Protein AF-A0AAU2EKL7-F1 (afdb_monomer_lite)

pLDDT: mean 85.46, std 13.14, range [48.5, 97.25]

Sequence (102 aa):
MLRSGDLIGVEQELWGLLALCQDLRTVMVEAAESQPGIGPDRCGFTIALHTARDLVVQAAGITSSDTTGVIGRRVLAGLLPPRRPRISTRKVKSPISRCNDG

Foldseek 3Di:
DQPDPDPVSSVVVVVVVVVVQVVLLVLLCQLQVVDPPRDSVQQDSVLLVVQVVVCVVVVHQPDDPDSSGPSSVSRVVRTHDDDDDPDDPPPPPDDDDDDDDD

Secondary structure (DSSP, 8-state):
--S-SSHHHHHHHHHHHHHHHHHHHHHHHHHHHTSTT--GGGS-HHHHHHHHHHHHHHT--TT---TTHHHHHHHHTTPPPPPPP-----------------

Structure (mmCIF, N/CA/C/O backbone):
data_AF-A0AAU2EKL7-F1
#
_entry.id   AF-A0AAU2EKL7-F1
#
loop_
_atom_site.group_PDB
_atom_site.id
_atom_site.type_symbol
_atom_site.label_atom_id
_atom_site.label_alt_id
_atom_site.label_comp_id
_atom_site.label_asym_id
_atom_site.label_entity_id
_atom_site.label_seq_id
_atom_site.pdbx_PDB_ins_code
_atom_site.Cartn_x
_atom_site.Cartn_y
_atom_site.Cartn_z
_atom_site.occupancy
_atom_site.B_iso_or_equiv
_atom_site.auth_seq_id
_atom_site.auth_comp_id
_atom_site.auth_asym_id
_atom_site.auth_atom_id
_atom_site.pdbx_PDB_model_num
ATOM 1 N N . MET A 1 1 ? 15.984 -9.897 -7.062 1.00 65.06 1 MET A N 1
ATOM 2 C CA . MET A 1 1 ? 17.140 -9.483 -7.881 1.00 65.06 1 MET A CA 1
ATOM 3 C C . MET A 1 1 ? 16.705 -8.321 -8.746 1.00 65.06 1 MET A C 1
ATOM 5 O O . MET A 1 1 ? 15.587 -8.374 -9.249 1.00 65.06 1 MET A O 1
ATOM 9 N N . LEU A 1 2 ? 17.548 -7.295 -8.848 1.00 78.69 2 LEU A N 1
ATOM 10 C CA . LEU A 1 2 ? 17.367 -6.191 -9.790 1.00 78.69 2 LEU A CA 1
ATOM 11 C C . LEU A 1 2 ? 17.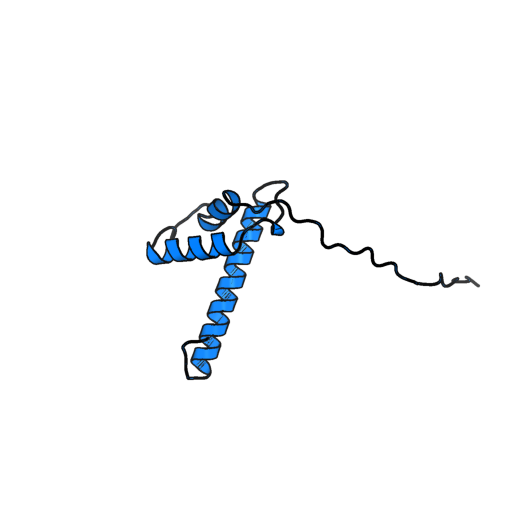665 -6.706 -11.208 1.00 78.69 2 LEU A C 1
ATOM 13 O O . LEU A 1 2 ? 18.447 -7.646 -11.362 1.00 78.69 2 LEU A O 1
ATOM 17 N N . ARG A 1 3 ? 16.961 -6.183 -12.209 1.00 80.69 3 ARG A N 1
ATOM 18 C CA . ARG A 1 3 ? 17.000 -6.632 -13.606 1.00 80.69 3 ARG A CA 1
ATOM 19 C C . ARG A 1 3 ? 18.120 -5.962 -14.392 1.00 80.69 3 ARG A C 1
ATOM 21 O O . ARG A 1 3 ? 18.636 -6.573 -15.323 1.00 80.69 3 ARG A O 1
ATOM 28 N N . SER A 1 4 ? 18.494 -4.742 -14.025 1.00 84.50 4 SER A N 1
ATOM 29 C CA . SER A 1 4 ? 19.590 -4.018 -14.651 1.00 84.50 4 SER A CA 1
ATOM 30 C C . SER A 1 4 ? 20.938 -4.682 -14.371 1.00 84.50 4 SER A C 1
ATOM 32 O O . SER A 1 4 ? 21.231 -5.080 -13.243 1.00 84.50 4 SER A O 1
ATOM 34 N N . GLY A 1 5 ? 21.765 -4.766 -15.415 1.00 84.25 5 GLY A N 1
ATOM 35 C CA . GLY A 1 5 ? 23.159 -5.211 -15.336 1.00 84.25 5 GLY A CA 1
ATOM 36 C C . GLY A 1 5 ? 24.173 -4.072 -15.177 1.00 84.25 5 GLY A C 1
ATOM 37 O O . GLY A 1 5 ? 25.341 -4.351 -14.930 1.00 84.25 5 GLY A O 1
ATOM 38 N N . ASP A 1 6 ? 23.739 -2.814 -15.312 1.00 91.44 6 ASP A N 1
ATOM 39 C CA . ASP A 1 6 ? 24.577 -1.625 -15.116 1.00 91.44 6 ASP A CA 1
ATOM 40 C C . ASP A 1 6 ? 24.210 -0.872 -13.827 1.00 91.44 6 ASP A C 1
ATOM 42 O O . ASP A 1 6 ? 23.050 -0.891 -13.395 1.00 91.44 6 ASP A O 1
ATOM 46 N N . LEU A 1 7 ? 25.203 -0.195 -13.239 1.00 87.69 7 LEU A N 1
ATOM 47 C CA . LEU A 1 7 ? 25.123 0.484 -11.946 1.00 87.69 7 LEU A CA 1
ATOM 48 C C . LEU A 1 7 ? 24.005 1.530 -11.901 1.00 87.69 7 LEU A C 1
ATOM 50 O O . LEU A 1 7 ? 23.269 1.577 -10.918 1.00 87.69 7 LEU A O 1
ATOM 54 N N . ILE A 1 8 ? 23.833 2.315 -12.970 1.00 92.12 8 ILE A N 1
ATOM 55 C CA . ILE A 1 8 ? 22.810 3.368 -13.021 1.00 92.12 8 ILE A CA 1
ATOM 56 C C . ILE A 1 8 ? 21.412 2.749 -12.995 1.00 92.12 8 ILE A C 1
ATOM 58 O O . ILE A 1 8 ? 20.545 3.176 -12.233 1.00 92.12 8 ILE A O 1
ATOM 62 N N . GLY A 1 9 ? 21.184 1.704 -13.792 1.00 90.12 9 GLY A N 1
ATOM 63 C CA . GLY A 1 9 ? 19.884 1.036 -13.807 1.00 90.12 9 GLY A CA 1
ATOM 64 C C . GLY A 1 9 ? 19.604 0.269 -12.510 1.00 90.12 9 GLY A C 1
ATOM 65 O O . GLY A 1 9 ? 18.461 0.214 -12.067 1.00 90.12 9 GLY A O 1
ATOM 66 N N . VAL A 1 10 ? 20.632 -0.273 -11.849 1.00 92.56 10 VAL A N 1
ATOM 67 C CA . VAL A 1 10 ? 20.496 -0.895 -10.519 1.00 92.56 10 VAL A CA 1
ATOM 68 C C . VAL A 1 10 ? 20.079 0.151 -9.486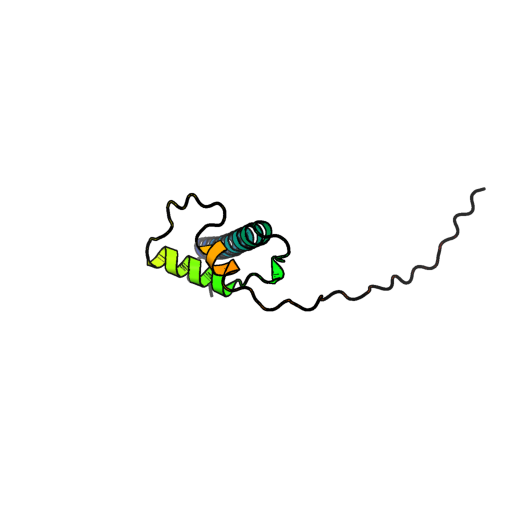 1.00 92.56 10 VAL A C 1
ATOM 70 O O . VAL A 1 10 ? 19.149 -0.091 -8.716 1.00 92.56 10 VAL A O 1
ATOM 73 N N . GLU A 1 11 ? 20.717 1.319 -9.484 1.00 93.62 11 GLU A N 1
ATOM 74 C CA . GLU A 1 11 ? 20.343 2.425 -8.606 1.00 93.62 11 GLU A CA 1
ATOM 75 C C . GLU A 1 11 ? 18.897 2.874 -8.858 1.00 93.62 11 GLU A C 1
ATOM 77 O O . GLU A 1 11 ? 18.113 2.986 -7.913 1.00 93.62 11 GLU A O 1
ATOM 82 N N . GLN A 1 12 ? 18.507 3.045 -10.122 1.00 94.12 12 GLN A N 1
ATOM 83 C CA . GLN A 1 12 ? 17.140 3.415 -10.482 1.00 94.12 12 GLN A CA 1
ATOM 84 C C . GLN A 1 12 ? 16.116 2.385 -9.991 1.00 94.12 12 GLN A C 1
ATOM 86 O O . GLN A 1 12 ? 15.087 2.758 -9.425 1.00 94.12 12 GLN A O 1
ATOM 91 N N . GLU A 1 13 ? 16.366 1.090 -10.190 1.00 94.56 13 GLU A N 1
ATOM 92 C CA . GLU A 1 13 ? 15.443 0.050 -9.738 1.00 94.56 13 GLU A CA 1
ATOM 93 C C . GLU A 1 13 ? 15.359 -0.029 -8.211 1.00 94.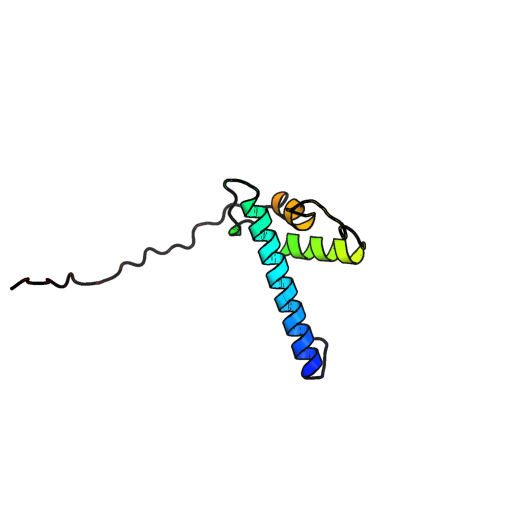56 13 GLU A C 1
ATOM 95 O O . GLU A 1 13 ? 14.270 -0.222 -7.665 1.00 94.56 13 GLU A O 1
ATOM 100 N N . LEU A 1 14 ? 16.481 0.155 -7.509 1.00 95.62 14 LEU A N 1
ATOM 101 C CA . LEU A 1 14 ? 16.500 0.217 -6.051 1.00 95.62 14 LEU A CA 1
ATOM 102 C C . LEU A 1 14 ? 15.650 1.386 -5.548 1.00 95.62 14 LEU A C 1
ATOM 104 O O . LEU A 1 14 ? 14.779 1.188 -4.699 1.00 95.62 14 LEU A O 1
ATOM 108 N N . TRP A 1 15 ? 15.867 2.584 -6.091 1.00 96.25 15 TRP A N 1
ATOM 109 C CA . TRP A 1 15 ? 15.082 3.762 -5.734 1.00 96.25 15 TRP A CA 1
ATOM 110 C C . TRP A 1 15 ? 13.610 3.598 -6.090 1.00 96.25 15 TRP A C 1
ATOM 112 O O . TRP A 1 15 ? 12.761 3.966 -5.285 1.00 96.25 15 TRP A O 1
ATOM 122 N N . GLY A 1 16 ? 13.288 2.985 -7.230 1.00 94.12 16 GLY A N 1
ATOM 123 C CA . GLY A 1 16 ? 11.909 2.694 -7.619 1.00 94.12 16 GLY A CA 1
ATOM 124 C C . GLY A 1 16 ? 11.205 1.758 -6.633 1.00 94.12 16 GLY A C 1
ATOM 125 O O . GLY A 1 16 ? 10.085 2.033 -6.205 1.00 94.12 16 GLY A O 1
ATOM 126 N N . LEU A 1 17 ? 11.872 0.680 -6.210 1.00 94.38 17 LEU A N 1
ATOM 127 C CA . LEU A 1 17 ? 11.328 -0.245 -5.210 1.00 94.38 17 LEU A CA 1
ATOM 128 C C . LEU A 1 17 ? 11.181 0.411 -3.835 1.00 94.38 17 LEU A C 1
ATOM 130 O O . LEU A 1 17 ? 10.186 0.176 -3.147 1.00 94.38 17 LEU A O 1
ATOM 134 N N . LEU A 1 18 ? 12.153 1.231 -3.431 1.00 96.88 18 LEU A N 1
ATOM 135 C CA . LEU A 1 18 ? 12.086 1.984 -2.181 1.00 96.88 18 LEU A CA 1
ATOM 136 C C . LEU A 1 18 ? 10.940 2.994 -2.209 1.00 96.88 18 LEU A C 1
ATOM 138 O O . LEU A 1 18 ? 10.143 3.006 -1.276 1.00 96.88 18 LEU A O 1
ATOM 142 N N . ALA A 1 19 ? 10.821 3.783 -3.275 1.00 96.31 19 ALA A N 1
ATOM 143 C CA . ALA A 1 19 ? 9.753 4.758 -3.446 1.00 96.31 19 ALA A CA 1
ATOM 144 C C . ALA A 1 19 ? 8.377 4.086 -3.388 1.00 96.31 19 ALA A C 1
ATOM 146 O O . ALA A 1 19 ? 7.545 4.498 -2.588 1.00 96.31 19 ALA A O 1
ATOM 147 N N . LEU A 1 20 ? 8.172 2.989 -4.130 1.00 94.94 20 LEU A N 1
ATOM 148 C CA . LEU A 1 20 ? 6.925 2.220 -4.078 1.00 94.94 20 LEU A CA 1
ATOM 149 C C . LEU A 1 20 ? 6.634 1.688 -2.666 1.00 94.94 20 LEU A C 1
ATOM 151 O O . LEU A 1 20 ? 5.504 1.754 -2.193 1.00 94.94 20 LEU A O 1
ATOM 155 N N . CYS A 1 21 ? 7.644 1.155 -1.976 1.00 95.75 21 CYS A N 1
ATOM 156 C CA . CYS A 1 21 ? 7.476 0.649 -0.615 1.00 95.75 21 CYS A CA 1
ATOM 157 C C . CYS A 1 21 ? 7.071 1.759 0.365 1.00 95.75 21 CYS A C 1
ATOM 159 O O . CYS A 1 21 ? 6.194 1.540 1.201 1.00 95.75 21 CYS A O 1
ATOM 161 N N . GLN A 1 22 ? 7.689 2.938 0.258 1.00 96.69 22 GLN A N 1
ATOM 162 C CA . GLN A 1 22 ? 7.368 4.081 1.112 1.00 96.69 22 GLN A CA 1
ATOM 163 C C . GLN A 1 22 ? 5.983 4.645 0.799 1.00 96.69 22 GLN A C 1
ATOM 165 O O . GLN A 1 22 ? 5.211 4.855 1.727 1.00 96.69 22 GLN A O 1
ATOM 170 N N . ASP A 1 23 ? 5.634 4.799 -0.476 1.00 95.12 23 ASP A N 1
ATOM 171 C CA . ASP A 1 23 ? 4.331 5.309 -0.909 1.00 95.12 23 ASP A CA 1
ATOM 172 C C . ASP A 1 23 ? 3.181 4.425 -0.406 1.00 95.12 23 ASP A C 1
ATOM 174 O O . ASP A 1 23 ? 2.260 4.890 0.265 1.00 95.12 23 ASP A O 1
ATOM 178 N N . LEU A 1 24 ? 3.300 3.103 -0.581 1.00 95.31 24 LEU A N 1
ATOM 179 C CA . LEU A 1 24 ? 2.327 2.155 -0.035 1.00 95.31 24 LEU A CA 1
ATOM 180 C C . LEU A 1 24 ? 2.217 2.251 1.490 1.00 95.31 24 LEU A C 1
ATOM 182 O O . LEU A 1 24 ? 1.127 2.099 2.042 1.00 95.31 24 LEU A O 1
ATOM 186 N N . ARG A 1 25 ? 3.330 2.496 2.187 1.00 95.44 25 ARG A N 1
ATOM 187 C CA . ARG A 1 25 ? 3.338 2.634 3.646 1.00 95.44 25 ARG A CA 1
ATOM 188 C C . ARG A 1 25 ? 2.657 3.923 4.095 1.00 95.44 25 ARG A C 1
ATOM 190 O O . ARG A 1 25 ? 1.930 3.878 5.084 1.00 95.44 25 ARG A O 1
ATOM 197 N N . THR A 1 26 ? 2.847 5.015 3.363 1.00 94.69 26 THR A N 1
ATOM 198 C CA . THR A 1 26 ? 2.149 6.287 3.572 1.00 94.69 26 THR A CA 1
ATOM 199 C C . THR A 1 26 ? 0.646 6.102 3.407 1.00 94.69 26 THR A C 1
ATOM 201 O O . THR A 1 26 ? -0.089 6.338 4.360 1.00 94.69 26 THR A O 1
ATOM 204 N N . VAL A 1 27 ? 0.195 5.530 2.285 1.00 94.50 27 VAL A N 1
ATOM 205 C CA . VAL A 1 27 ? -1.233 5.259 2.036 1.00 94.50 27 VAL A CA 1
ATOM 206 C C . VAL A 1 27 ? -1.845 4.374 3.127 1.00 94.50 27 VAL A C 1
ATOM 208 O O . VAL A 1 27 ? -2.985 4.574 3.540 1.00 94.50 27 VAL A O 1
ATOM 211 N N . MET A 1 28 ? -1.105 3.380 3.627 1.00 95.25 28 MET A N 1
ATOM 212 C CA . MET A 1 28 ? -1.567 2.534 4.733 1.00 95.25 28 MET A CA 1
ATOM 213 C C . MET A 1 28 ? -1.740 3.314 6.045 1.00 95.25 28 MET A C 1
ATOM 215 O O . MET A 1 28 ? -2.683 3.031 6.783 1.00 95.25 28 MET A O 1
ATOM 219 N N . VAL A 1 29 ? -0.843 4.258 6.346 1.00 95.25 29 VAL A N 1
ATOM 220 C CA . VAL A 1 29 ? -0.940 5.123 7.533 1.00 95.25 29 VAL A CA 1
ATOM 221 C C . VAL A 1 29 ? -2.108 6.090 7.387 1.00 95.25 29 VAL A C 1
ATOM 223 O O . VAL A 1 29 ? -2.957 6.119 8.269 1.00 95.25 29 VAL A O 1
ATOM 226 N N . GLU A 1 30 ? -2.218 6.780 6.254 1.00 93.56 30 GLU A N 1
ATOM 227 C CA . GLU A 1 30 ? -3.327 7.697 5.962 1.00 93.56 30 GLU A CA 1
ATOM 228 C C . GLU A 1 30 ? -4.684 6.985 6.053 1.00 93.56 30 GLU A C 1
ATOM 230 O O . GLU A 1 30 ? -5.624 7.473 6.681 1.00 93.56 30 GLU A O 1
ATOM 235 N N . ALA A 1 31 ? -4.779 5.770 5.503 1.00 94.12 31 ALA A N 1
ATOM 236 C CA . ALA A 1 31 ? -5.981 4.956 5.609 1.00 94.12 31 ALA A CA 1
ATOM 237 C C . ALA A 1 31 ? -6.306 4.591 7.066 1.00 94.12 31 ALA A C 1
ATOM 239 O O . ALA A 1 31 ? -7.465 4.685 7.468 1.00 94.12 31 ALA A O 1
ATOM 240 N N . ALA A 1 32 ? -5.318 4.186 7.867 1.00 94.12 32 ALA A N 1
ATOM 241 C CA . ALA A 1 32 ? -5.531 3.881 9.281 1.00 94.12 32 ALA A CA 1
ATOM 242 C C . ALA A 1 32 ? -5.979 5.120 10.071 1.00 94.12 32 ALA A C 1
ATOM 244 O O . ALA A 1 32 ? -6.938 5.039 10.833 1.00 94.12 32 ALA A O 1
ATOM 245 N N . GLU A 1 33 ? -5.341 6.268 9.841 1.00 92.62 33 GLU A N 1
ATOM 246 C CA . GLU A 1 33 ? -5.664 7.539 10.496 1.00 92.62 33 GLU A CA 1
ATOM 247 C C . GLU A 1 33 ? -7.049 8.073 10.104 1.00 92.62 33 GLU A C 1
ATOM 249 O O . GLU A 1 33 ? -7.685 8.765 10.898 1.00 92.62 33 GLU A O 1
ATOM 254 N N . SER A 1 34 ? -7.573 7.681 8.937 1.00 92.06 34 SER A N 1
ATOM 255 C CA . SER A 1 34 ? -8.946 8.005 8.530 1.00 92.06 34 SER A CA 1
ATOM 256 C C . SER A 1 34 ? -10.033 7.342 9.394 1.00 92.06 34 SER A C 1
ATOM 258 O O . SER A 1 34 ? -11.193 7.753 9.328 1.00 92.06 34 SER A O 1
ATOM 260 N N . GLN A 1 35 ? -9.698 6.329 10.210 1.00 89.38 35 GLN A N 1
ATOM 261 C CA . GLN A 1 35 ? -10.651 5.612 11.063 1.00 89.38 35 GLN A CA 1
ATOM 262 C C . GLN A 1 35 ? -10.194 5.528 12.531 1.00 89.38 35 GLN A C 1
ATOM 264 O O . GLN A 1 35 ? -9.129 4.984 12.835 1.00 89.38 35 GLN A O 1
ATOM 269 N N . PRO A 1 36 ? -11.024 5.971 13.492 1.00 87.75 36 PRO A N 1
ATOM 270 C CA . PRO A 1 36 ? -10.659 5.936 14.901 1.00 87.75 36 PRO A CA 1
ATOM 271 C C . PRO A 1 36 ? -10.473 4.496 15.406 1.00 87.75 36 PRO A C 1
ATOM 273 O O . PRO A 1 36 ? -11.296 3.615 15.164 1.00 87.75 36 PRO A O 1
ATOM 276 N N . GLY A 1 37 ? -9.390 4.264 16.152 1.00 86.50 37 GLY A N 1
ATOM 277 C CA . GLY A 1 37 ? -9.097 2.969 16.778 1.00 86.50 37 GLY A CA 1
ATOM 278 C C . GLY A 1 37 ? -8.409 1.942 15.870 1.00 86.50 37 GLY A C 1
ATOM 279 O O . GLY A 1 37 ? -8.194 0.804 16.297 1.00 86.50 37 GLY A O 1
ATOM 280 N N . ILE A 1 38 ? -8.033 2.316 14.643 1.00 89.88 38 ILE A N 1
ATOM 281 C CA . ILE A 1 38 ? -7.275 1.452 13.732 1.00 89.88 38 ILE A CA 1
ATOM 282 C C . ILE A 1 38 ? -5.789 1.797 13.806 1.00 89.88 38 ILE A C 1
ATOM 284 O O . ILE A 1 38 ? -5.362 2.888 13.455 1.00 89.88 38 ILE A O 1
ATOM 288 N N . GLY A 1 39 ? -4.9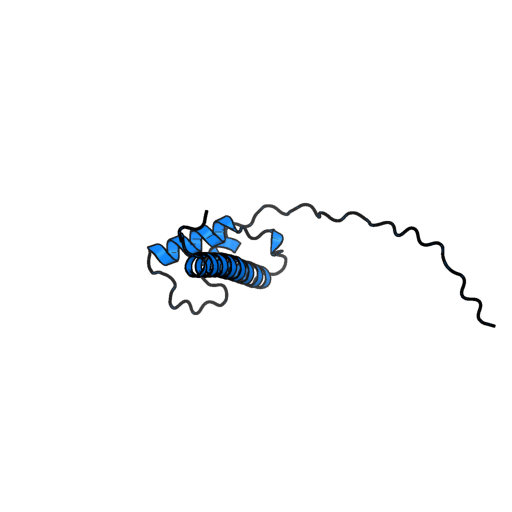87 0.835 14.265 1.00 86.94 39 GLY A N 1
ATOM 289 C CA . GLY A 1 39 ? -3.533 0.948 14.231 1.00 86.94 39 GLY A CA 1
ATOM 290 C C . GLY A 1 39 ? -2.977 0.647 12.831 1.00 86.94 39 GLY A C 1
ATOM 291 O O . GLY A 1 39 ? -3.406 -0.336 12.213 1.00 86.94 39 GLY A O 1
ATOM 292 N N . PRO A 1 40 ? -1.985 1.414 12.336 1.00 88.50 40 PRO A N 1
ATOM 293 C CA . PRO A 1 40 ? -1.356 1.165 11.035 1.00 88.50 40 PRO A CA 1
ATOM 294 C C . PRO A 1 40 ? -0.611 -0.180 10.981 1.00 88.50 40 PRO A C 1
ATOM 296 O O . PRO A 1 40 ? -0.332 -0.710 9.909 1.00 88.50 40 PRO A O 1
ATOM 299 N N . ASP A 1 41 ? -0.318 -0.791 12.131 1.00 89.00 41 ASP A N 1
ATOM 300 C CA . ASP A 1 41 ? 0.286 -2.120 12.236 1.00 89.00 41 ASP A CA 1
ATOM 301 C C . ASP A 1 41 ? -0.646 -3.253 11.766 1.00 89.00 41 ASP A C 1
ATOM 303 O O . ASP A 1 41 ? -0.168 -4.346 11.436 1.00 89.00 41 ASP A O 1
ATOM 307 N N . ARG A 1 42 ? -1.960 -2.997 11.708 1.00 92.31 42 ARG A N 1
ATOM 308 C CA . ARG A 1 42 ? -2.975 -3.929 11.199 1.00 92.31 42 ARG A CA 1
ATOM 309 C C . ARG A 1 42 ? -3.148 -3.853 9.685 1.00 92.31 42 ARG A C 1
ATOM 311 O O . ARG A 1 42 ? -3.703 -4.780 9.094 1.00 92.31 42 ARG A O 1
ATOM 318 N N . CYS A 1 43 ? -2.671 -2.789 9.048 1.00 94.44 43 CYS A N 1
ATOM 319 C CA . CYS A 1 43 ? -2.733 -2.636 7.603 1.00 94.44 43 CYS A CA 1
ATOM 320 C C . CYS A 1 43 ? -1.789 -3.646 6.928 1.00 94.44 43 CYS A C 1
ATOM 322 O O . CYS A 1 43 ? -0.604 -3.752 7.256 1.00 94.44 43 CYS A O 1
ATOM 324 N N . GLY A 1 44 ? -2.317 -4.431 5.987 1.00 94.06 44 GLY A N 1
ATOM 325 C CA . GLY A 1 44 ? -1.555 -5.466 5.289 1.00 94.06 44 GLY A CA 1
ATOM 326 C C . GLY A 1 44 ? -0.829 -4.930 4.055 1.00 94.06 44 GLY A C 1
ATOM 327 O O . GLY A 1 44 ? -1.474 -4.598 3.065 1.00 94.06 44 GLY A O 1
ATOM 328 N N . PHE A 1 45 ? 0.509 -4.942 4.066 1.00 95.25 45 PHE A N 1
ATOM 329 C CA . PHE A 1 45 ? 1.323 -4.505 2.919 1.00 95.25 45 PHE A CA 1
ATOM 330 C C . PHE A 1 45 ? 1.034 -5.306 1.639 1.00 95.25 45 PHE A C 1
ATOM 332 O O . PHE A 1 45 ? 0.965 -4.741 0.554 1.00 95.25 45 PHE A O 1
ATOM 339 N N . THR A 1 46 ? 0.796 -6.617 1.752 1.00 96.62 46 THR A N 1
ATOM 340 C CA . THR A 1 46 ? 0.459 -7.468 0.597 1.00 96.62 46 THR A CA 1
ATOM 341 C C . THR A 1 46 ? -0.844 -7.044 -0.077 1.00 96.62 46 THR A C 1
ATOM 343 O O . THR A 1 46 ? -0.927 -7.061 -1.301 1.00 96.62 46 THR A O 1
ATOM 346 N N . ILE A 1 47 ? -1.847 -6.628 0.704 1.00 96.88 47 ILE A N 1
ATOM 347 C CA . ILE A 1 47 ? -3.117 -6.131 0.159 1.00 96.88 47 ILE A CA 1
ATOM 348 C C . ILE A 1 47 ? -2.870 -4.824 -0.589 1.00 96.88 47 ILE A C 1
ATOM 350 O O . ILE A 1 47 ? -3.339 -4.682 -1.716 1.00 96.88 47 ILE A O 1
ATOM 354 N N . ALA A 1 48 ? -2.096 -3.907 -0.001 1.00 96.44 48 ALA A N 1
ATOM 355 C CA . ALA A 1 48 ? -1.747 -2.640 -0.635 1.00 96.44 48 ALA A CA 1
ATOM 356 C C . ALA A 1 48 ? -0.998 -2.860 -1.963 1.00 96.44 48 ALA A C 1
ATOM 358 O O . ALA A 1 48 ? -1.416 -2.343 -2.996 1.00 96.44 48 ALA A O 1
ATOM 359 N N . LEU A 1 49 ? 0.039 -3.706 -1.960 1.00 96.88 49 LEU A N 1
ATOM 360 C CA . LEU A 1 49 ? 0.851 -4.012 -3.139 1.00 96.88 49 LEU A CA 1
ATOM 361 C C . LEU A 1 49 ? 0.044 -4.682 -4.258 1.00 96.88 49 LEU A C 1
ATOM 363 O O . LEU A 1 49 ? 0.175 -4.296 -5.418 1.00 96.88 49 LEU A O 1
ATOM 367 N N . HIS A 1 50 ? -0.784 -5.680 -3.936 1.00 97.25 50 HIS A N 1
ATOM 368 C CA . HIS A 1 50 ? -1.619 -6.341 -4.944 1.00 97.25 50 HIS A CA 1
ATOM 369 C C . HIS A 1 50 ? -2.672 -5.391 -5.507 1.00 97.25 50 HIS A C 1
ATOM 371 O O . HIS A 1 50 ? -2.846 -5.340 -6.718 1.00 97.25 50 HIS A O 1
ATOM 377 N N . THR A 1 51 ? -3.295 -4.573 -4.657 1.00 96.06 51 THR A N 1
ATOM 378 C CA . THR A 1 51 ? -4.267 -3.574 -5.119 1.00 96.06 51 THR A CA 1
ATOM 379 C C . THR A 1 51 ? -3.603 -2.553 -6.043 1.00 96.06 51 THR A C 1
ATOM 381 O O . THR A 1 51 ? -4.128 -2.275 -7.114 1.00 96.06 51 THR A O 1
ATOM 384 N N . ALA A 1 52 ? -2.426 -2.032 -5.681 1.00 94.50 52 ALA A N 1
ATOM 385 C CA . ALA A 1 52 ? -1.676 -1.105 -6.527 1.00 94.50 52 ALA A CA 1
ATOM 386 C C . ALA A 1 52 ? -1.299 -1.736 -7.875 1.00 94.50 52 ALA A C 1
ATOM 388 O O . ALA A 1 52 ? -1.482 -1.120 -8.923 1.00 94.50 52 ALA A O 1
ATOM 389 N N . ARG A 1 53 ? -0.834 -2.992 -7.864 1.00 94.88 53 ARG A N 1
ATOM 390 C CA . ARG A 1 53 ? -0.546 -3.747 -9.087 1.00 94.88 53 ARG A CA 1
ATOM 391 C C . ARG A 1 53 ? -1.785 -3.878 -9.970 1.00 94.88 53 ARG A C 1
ATOM 393 O O . ARG A 1 53 ? -1.685 -3.626 -11.167 1.00 94.88 53 ARG A O 1
ATOM 400 N N . ASP A 1 54 ? -2.922 -4.262 -9.399 1.00 94.81 54 ASP A N 1
ATOM 401 C CA . ASP A 1 54 ? -4.167 -4.445 -10.146 1.00 94.81 54 ASP A CA 1
ATOM 402 C C . ASP A 1 54 ? -4.640 -3.125 -10.763 1.00 94.81 54 ASP A C 1
ATOM 404 O O . ASP A 1 54 ? -5.012 -3.102 -11.934 1.00 94.81 54 ASP A O 1
ATOM 408 N N . LEU A 1 55 ? -4.542 -2.013 -10.026 1.00 92.81 55 LEU A N 1
ATOM 409 C CA . LEU A 1 55 ? -4.865 -0.678 -10.536 1.00 92.81 55 LEU A CA 1
ATOM 410 C C . LEU A 1 55 ? -3.966 -0.269 -11.708 1.00 92.81 55 LEU A C 1
ATOM 412 O O . LEU A 1 55 ? -4.473 0.245 -12.702 1.00 92.81 55 LEU A O 1
ATOM 416 N N . VAL A 1 56 ? -2.658 -0.541 -11.633 1.00 92.06 56 VAL A N 1
ATOM 417 C CA . VAL A 1 56 ? -1.718 -0.273 -12.735 1.00 92.06 56 VAL A CA 1
ATOM 418 C C . VAL A 1 56 ? -2.040 -1.137 -13.955 1.00 92.06 56 VAL A C 1
ATOM 420 O O . VAL A 1 56 ? -2.098 -0.622 -15.068 1.00 92.06 56 VAL A O 1
ATOM 423 N N . VAL A 1 57 ? -2.282 -2.437 -13.761 1.00 94.50 57 VAL A N 1
ATOM 424 C CA . VAL A 1 57 ? -2.601 -3.373 -14.854 1.00 94.50 57 VAL A CA 1
ATOM 425 C C . VAL A 1 57 ? -3.921 -3.012 -15.535 1.00 94.50 57 VAL A C 1
ATOM 427 O O . VAL A 1 57 ? -4.031 -3.117 -16.753 1.00 94.50 57 VAL A O 1
ATOM 430 N N . GLN A 1 58 ? -4.915 -2.581 -14.762 1.00 93.06 58 GLN A N 1
ATOM 431 C CA . GLN A 1 58 ? -6.234 -2.201 -15.268 1.00 93.06 58 GLN A CA 1
ATOM 432 C C . GLN A 1 58 ? -6.303 -0.741 -15.736 1.00 93.06 58 GLN A C 1
ATOM 434 O O . GLN A 1 58 ? -7.343 -0.329 -16.243 1.00 93.06 58 GLN A O 1
ATOM 439 N N . ALA A 1 59 ? -5.231 0.040 -15.554 1.00 89.38 59 ALA A N 1
ATOM 440 C CA . ALA A 1 59 ? -5.216 1.488 -15.760 1.00 89.38 59 ALA A CA 1
ATOM 441 C C . ALA A 1 59 ? -6.394 2.201 -15.055 1.00 89.38 59 ALA A C 1
ATOM 443 O O . ALA A 1 59 ? -7.064 3.063 -15.624 1.00 89.38 59 ALA A O 1
ATOM 444 N N . ALA A 1 60 ? -6.666 1.820 -13.804 1.00 85.69 60 ALA A N 1
ATOM 445 C CA . ALA A 1 60 ? -7.801 2.292 -13.015 1.00 85.69 60 ALA A CA 1
ATOM 446 C C . ALA A 1 60 ? -7.361 3.188 -11.842 1.00 85.69 60 ALA A C 1
ATOM 448 O O . ALA A 1 60 ? -6.238 3.098 -11.355 1.00 85.69 60 ALA A O 1
ATOM 449 N N . GLY A 1 61 ? -8.267 4.042 -11.349 1.00 75.31 61 GLY A N 1
ATOM 450 C CA . GLY A 1 61 ? -8.033 4.845 -10.136 1.00 75.31 61 GLY A CA 1
ATOM 451 C C . GLY A 1 61 ? -7.134 6.076 -10.312 1.00 75.31 61 GLY A C 1
ATOM 452 O O . GLY A 1 61 ? -6.730 6.666 -9.316 1.00 75.31 61 GLY A O 1
ATOM 453 N N . ILE A 1 62 ? -6.862 6.488 -11.555 1.00 73.75 62 ILE A N 1
ATOM 454 C CA . ILE A 1 62 ? -5.931 7.578 -11.908 1.00 73.75 62 ILE A CA 1
ATOM 455 C C . ILE A 1 62 ? -6.422 8.956 -11.416 1.00 73.75 62 ILE A C 1
ATOM 457 O O . ILE A 1 62 ? -5.623 9.836 -11.120 1.00 73.75 62 ILE A O 1
ATOM 461 N N . THR A 1 63 ? -7.741 9.148 -11.301 1.00 69.81 63 THR A N 1
ATOM 462 C CA . THR A 1 63 ? -8.371 10.440 -10.963 1.00 69.81 63 THR A CA 1
ATOM 463 C C . THR A 1 63 ? -9.157 10.400 -9.648 1.00 69.81 63 THR A C 1
ATOM 465 O O . THR A 1 63 ? -10.153 11.108 -9.502 1.00 69.81 63 THR A O 1
ATOM 468 N N . SER A 1 64 ? -8.790 9.527 -8.706 1.00 64.88 64 SER A N 1
ATOM 469 C CA . SER A 1 64 ? -9.540 9.393 -7.450 1.00 64.88 64 SER A CA 1
ATOM 470 C C . SER A 1 64 ? -9.484 10.686 -6.627 1.00 64.88 64 SER A C 1
ATOM 472 O O . SER A 1 64 ? -8.411 11.101 -6.207 1.00 64.88 64 SER A O 1
ATOM 474 N N . SER A 1 65 ? -10.646 11.291 -6.355 1.00 66.44 65 SER A N 1
ATOM 475 C CA . SER A 1 65 ? -10.795 12.458 -5.469 1.00 66.44 65 SER A CA 1
ATOM 476 C C . SER A 1 65 ? -10.944 12.088 -3.988 1.00 66.44 65 SER A C 1
ATOM 478 O O . SER A 1 65 ? -11.073 12.968 -3.143 1.00 66.44 65 SER A O 1
ATOM 480 N N . ASP A 1 66 ? -11.012 10.791 -3.679 1.00 71.56 66 ASP A N 1
ATOM 481 C CA . ASP A 1 66 ? -11.084 10.286 -2.308 1.00 71.56 66 ASP A CA 1
ATOM 482 C C . ASP A 1 66 ? -9.704 10.355 -1.648 1.00 71.56 66 ASP A C 1
ATOM 484 O O . ASP A 1 66 ? -8.748 9.792 -2.183 1.00 71.56 66 ASP A O 1
ATOM 488 N N . THR A 1 67 ? -9.630 10.991 -0.476 1.00 66.31 67 THR A N 1
ATOM 489 C CA . THR A 1 67 ? -8.415 11.127 0.339 1.00 66.31 67 THR A CA 1
ATOM 490 C C . THR A 1 67 ? -7.809 9.772 0.695 1.00 66.31 67 THR A C 1
ATOM 492 O O . THR A 1 67 ? -6.594 9.639 0.725 1.00 66.31 67 THR A O 1
ATOM 495 N N . THR A 1 68 ? -8.633 8.742 0.904 1.00 81.50 68 THR A N 1
ATOM 496 C CA . THR A 1 68 ? -8.150 7.395 1.254 1.00 81.50 68 THR A CA 1
ATOM 497 C C . THR A 1 68 ? -7.770 6.566 0.018 1.00 81.50 68 THR A C 1
ATOM 499 O O . THR A 1 68 ? -7.004 5.601 0.106 1.00 81.50 68 THR A O 1
ATOM 502 N N . GLY A 1 69 ? -8.314 6.916 -1.151 1.00 88.56 69 GLY A N 1
ATOM 503 C CA . GLY A 1 69 ? -8.111 6.196 -2.405 1.00 88.56 69 GLY A CA 1
ATOM 504 C C . GLY A 1 69 ? -8.568 4.726 -2.391 1.00 88.56 69 GLY A C 1
ATOM 505 O O . GLY A 1 69 ? -9.016 4.156 -1.390 1.00 88.56 69 GLY A O 1
ATOM 506 N N . VAL A 1 70 ? -8.453 4.061 -3.546 1.00 93.44 70 VAL A N 1
ATOM 507 C CA . VAL A 1 70 ? -8.867 2.650 -3.698 1.00 93.44 70 VAL A CA 1
ATOM 508 C C . VAL A 1 70 ? -7.972 1.704 -2.888 1.00 93.44 70 VAL A C 1
ATOM 510 O O . VAL A 1 70 ? -8.470 0.755 -2.277 1.00 93.44 70 VAL A O 1
ATOM 513 N N . ILE A 1 71 ? -6.665 1.978 -2.843 1.00 94.00 71 ILE A N 1
ATOM 514 C CA . ILE A 1 71 ? -5.687 1.171 -2.100 1.00 94.00 71 ILE A CA 1
ATOM 515 C C . ILE A 1 71 ? -6.005 1.206 -0.601 1.00 94.00 71 ILE A C 1
ATOM 517 O O . ILE A 1 71 ? -6.182 0.145 0.004 1.00 94.00 71 ILE A O 1
ATOM 521 N N . GLY A 1 72 ? -6.155 2.398 -0.013 1.00 93.81 72 GLY A N 1
ATOM 522 C CA . GLY A 1 72 ? -6.474 2.552 1.406 1.00 93.81 72 GLY A CA 1
ATOM 523 C C . GLY A 1 72 ? -7.797 1.883 1.775 1.00 93.81 72 GLY A C 1
ATOM 524 O O . GLY A 1 72 ? -7.874 1.141 2.756 1.00 93.81 72 GLY A O 1
ATOM 525 N N . ARG A 1 73 ? -8.826 2.019 0.930 1.00 93.88 73 ARG A N 1
ATOM 526 C CA . ARG A 1 73 ? -10.121 1.357 1.142 1.00 93.88 73 ARG A CA 1
ATOM 527 C C . ARG A 1 73 ? -10.004 -0.164 1.146 1.00 93.88 73 ARG A C 1
ATOM 529 O O . ARG A 1 73 ? -10.613 -0.831 1.984 1.00 93.88 73 ARG A O 1
ATOM 536 N N . ARG A 1 74 ? -9.209 -0.733 0.236 1.00 96.12 74 ARG A N 1
ATOM 537 C CA . ARG A 1 74 ? -9.011 -2.185 0.176 1.00 96.12 74 ARG A CA 1
ATOM 538 C C . ARG A 1 74 ? -8.217 -2.703 1.371 1.00 96.12 74 ARG A C 1
ATOM 540 O O . ARG A 1 74 ? -8.543 -3.777 1.876 1.00 96.12 74 ARG A O 1
ATOM 547 N N . VAL A 1 75 ? -7.240 -1.930 1.845 1.00 96.50 75 VAL A N 1
ATOM 548 C CA . VAL A 1 75 ? -6.491 -2.202 3.079 1.00 96.50 75 VAL A CA 1
ATOM 549 C C . VAL A 1 75 ? -7.422 -2.212 4.293 1.00 96.50 75 VAL A C 1
ATOM 551 O O . VAL A 1 75 ? -7.386 -3.163 5.072 1.00 96.50 75 VAL A O 1
ATOM 554 N N . LEU A 1 76 ? -8.295 -1.212 4.429 1.00 95.44 76 LEU A N 1
ATOM 555 C CA . LEU A 1 76 ? -9.263 -1.118 5.529 1.00 95.44 76 LEU A CA 1
ATOM 556 C C . LEU A 1 76 ? -10.292 -2.255 5.509 1.00 95.44 76 LEU A C 1
ATOM 558 O O . LEU A 1 76 ? -10.682 -2.759 6.558 1.00 95.44 76 LEU A O 1
ATOM 562 N N . ALA A 1 77 ? -10.682 -2.723 4.323 1.00 95.75 77 ALA A N 1
ATOM 563 C CA . ALA A 1 77 ? -11.554 -3.887 4.175 1.00 95.75 77 ALA A CA 1
ATOM 564 C C . ALA A 1 77 ? -10.867 -5.228 4.515 1.00 95.75 77 ALA A C 1
ATOM 566 O O . ALA A 1 77 ? -11.544 -6.246 4.638 1.00 95.75 77 ALA A O 1
ATOM 567 N N . GLY A 1 78 ? -9.535 -5.258 4.626 1.00 95.19 78 GLY A N 1
ATOM 568 C CA . GLY A 1 78 ? -8.737 -6.473 4.809 1.00 95.19 78 GLY A CA 1
ATOM 569 C C . GLY A 1 78 ? -7.747 -6.387 5.969 1.00 95.19 78 GLY A C 1
ATOM 570 O O . GLY A 1 78 ? -6.629 -6.889 5.864 1.00 95.19 78 GLY A O 1
ATOM 571 N N . LEU A 1 79 ? -8.126 -5.726 7.064 1.00 95.50 79 LEU A N 1
ATOM 572 C CA . LEU A 1 79 ? -7.249 -5.549 8.221 1.00 95.50 79 LEU A CA 1
ATOM 573 C C . LEU A 1 79 ? -6.828 -6.885 8.828 1.00 95.50 79 LEU A C 1
ATOM 575 O O . LEU A 1 79 ? -7.638 -7.788 9.044 1.00 95.50 79 LEU A O 1
ATOM 579 N N . LEU A 1 80 ? -5.553 -6.968 9.192 1.00 93.50 80 LEU A N 1
ATOM 580 C CA . LEU A 1 80 ? -5.024 -8.100 9.931 1.00 93.50 80 LEU A CA 1
ATOM 581 C C . LEU A 1 80 ? -5.634 -8.157 11.347 1.00 93.50 80 LEU A C 1
ATOM 583 O O . LEU A 1 80 ? -6.056 -7.124 11.903 1.00 93.50 80 LEU A O 1
ATOM 587 N N . PRO A 1 81 ? -5.649 -9.352 11.968 1.00 91.31 81 PRO A N 1
ATOM 588 C CA . PRO A 1 81 ? -5.991 -9.489 13.375 1.00 91.31 81 PRO A CA 1
ATOM 589 C C . PRO A 1 81 ? -5.133 -8.558 14.248 1.00 91.31 81 PRO A C 1
ATOM 591 O O . PRO A 1 81 ? -3.977 -8.292 13.897 1.00 91.31 81 PRO A O 1
ATOM 594 N N . PRO A 1 82 ? -5.663 -8.068 15.383 1.00 88.19 82 PRO A N 1
ATOM 595 C CA . PRO A 1 82 ? -4.899 -7.247 16.318 1.00 88.19 82 PRO A CA 1
ATOM 596 C C . PRO A 1 82 ? -3.564 -7.906 16.680 1.00 88.19 82 PRO A C 1
ATOM 598 O O . PRO A 1 82 ? -3.520 -9.073 17.080 1.00 88.19 82 PRO A O 1
ATOM 601 N N . ARG A 1 83 ? -2.456 -7.175 16.527 1.00 82.50 83 ARG A N 1
ATOM 602 C CA . ARG A 1 83 ? -1.129 -7.698 16.855 1.00 82.50 83 ARG A CA 1
ATOM 603 C C . ARG A 1 83 ? -0.876 -7.588 18.352 1.00 82.50 83 ARG A C 1
ATOM 605 O O . ARG A 1 83 ? -1.207 -6.594 18.991 1.00 82.50 83 ARG A O 1
ATOM 612 N N . ARG A 1 84 ? -0.225 -8.607 18.916 1.00 82.31 84 ARG A N 1
ATOM 613 C CA . ARG A 1 84 ? 0.246 -8.560 20.304 1.00 82.31 84 ARG A CA 1
ATOM 614 C C . ARG A 1 84 ? 1.311 -7.458 20.447 1.00 82.31 84 ARG A C 1
ATOM 616 O O . ARG A 1 84 ? 2.261 -7.465 19.657 1.00 82.31 84 ARG A O 1
ATOM 623 N N . PRO A 1 85 ? 1.227 -6.576 21.461 1.00 79.12 85 PRO A N 1
ATOM 624 C CA . PRO A 1 85 ? 2.267 -5.587 21.719 1.00 79.12 85 PRO A CA 1
ATOM 625 C C . PRO A 1 85 ? 3.625 -6.271 21.918 1.00 79.12 85 PRO A C 1
ATOM 627 O O . PRO A 1 85 ? 3.779 -7.119 22.798 1.00 79.12 85 PRO A O 1
ATOM 630 N N . ARG A 1 86 ? 4.627 -5.908 21.109 1.00 76.75 86 ARG A N 1
ATOM 631 C CA . ARG A 1 86 ? 6.023 -6.361 21.273 1.00 76.75 86 ARG A CA 1
ATOM 632 C C . ARG A 1 86 ? 6.795 -5.421 22.200 1.00 76.75 86 ARG A C 1
ATOM 634 O O . ARG A 1 86 ? 7.898 -4.989 21.883 1.00 76.75 86 ARG A O 1
ATOM 641 N N . ILE A 1 87 ? 6.186 -5.066 23.326 1.00 77.25 87 ILE A N 1
ATOM 642 C CA . ILE A 1 87 ? 6.794 -4.180 24.316 1.00 77.25 87 ILE A CA 1
ATOM 643 C C . ILE A 1 87 ? 7.411 -5.064 25.397 1.00 77.25 87 ILE A C 1
ATOM 645 O O . ILE A 1 87 ? 6.710 -5.831 2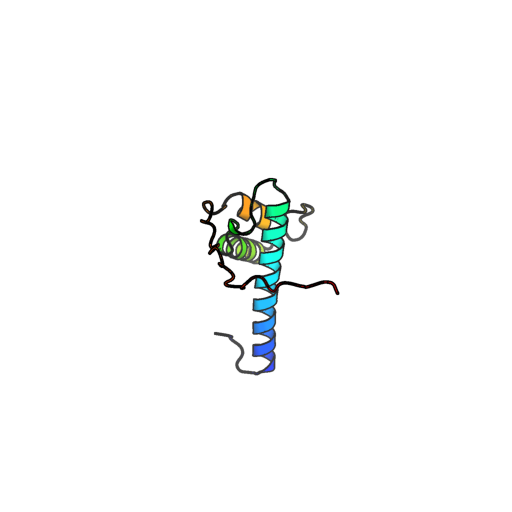6.053 1.00 77.25 87 ILE A O 1
ATOM 649 N N . SER A 1 88 ? 8.728 -4.971 25.566 1.00 73.12 88 SER A N 1
ATOM 650 C CA . SER A 1 88 ? 9.421 -5.511 26.735 1.00 73.12 88 SER A CA 1
ATOM 651 C C . SER A 1 88 ? 9.623 -4.376 27.730 1.00 73.12 88 SER A C 1
ATOM 653 O O . SER A 1 88 ? 10.112 -3.307 27.359 1.00 73.12 88 SER A O 1
ATOM 655 N N . THR A 1 89 ? 9.243 -4.577 28.992 1.00 71.06 89 THR A N 1
ATOM 656 C CA . THR A 1 89 ? 9.502 -3.600 30.052 1.00 71.06 89 THR A CA 1
ATOM 657 C C . THR A 1 89 ? 11.007 -3.527 30.289 1.00 71.06 89 THR A C 1
ATOM 659 O O . THR A 1 89 ? 11.591 -4.391 30.946 1.00 71.06 89 THR A O 1
ATOM 662 N N . ARG A 1 90 ? 11.663 -2.499 29.745 1.00 68.44 90 ARG A N 1
ATOM 663 C CA . ARG A 1 90 ? 13.076 -2.241 30.022 1.00 68.44 90 ARG A CA 1
ATOM 664 C C . ARG A 1 90 ? 13.187 -1.765 31.471 1.00 68.44 90 ARG A C 1
ATOM 666 O O . ARG A 1 90 ? 12.906 -0.609 31.769 1.00 68.44 90 ARG A O 1
ATOM 673 N N . LYS A 1 91 ? 13.575 -2.650 32.392 1.00 67.25 91 LYS A N 1
ATOM 674 C CA . LYS A 1 91 ? 13.922 -2.238 33.756 1.00 67.25 91 LYS A CA 1
ATOM 675 C C . LYS A 1 91 ? 15.275 -1.536 33.693 1.00 67.25 91 LYS A C 1
ATOM 677 O O . LYS A 1 91 ? 16.308 -2.188 33.558 1.00 67.25 91 LYS A O 1
ATOM 682 N N . VAL A 1 92 ? 15.273 -0.207 33.745 1.00 67.69 92 VAL A N 1
ATOM 683 C CA . VAL A 1 92 ? 16.510 0.562 33.899 1.00 67.69 92 VAL A CA 1
ATOM 684 C C . VAL A 1 92 ? 17.058 0.265 35.293 1.00 67.69 92 VAL A C 1
ATOM 686 O O . VAL A 1 92 ? 16.401 0.531 36.298 1.00 67.69 92 VAL A O 1
ATOM 689 N N . LYS A 1 93 ? 18.248 -0.333 35.369 1.00 62.72 93 LYS A N 1
ATOM 690 C CA . LYS A 1 93 ? 18.963 -0.539 36.631 1.00 62.72 93 LYS A CA 1
ATOM 691 C C . LYS A 1 93 ? 19.829 0.691 36.900 1.00 62.72 93 LYS A C 1
ATOM 693 O O . LYS A 1 93 ? 21.042 0.627 36.761 1.00 62.72 93 LYS A O 1
ATOM 698 N N . SER A 1 94 ? 19.193 1.809 37.241 1.00 59.44 94 SER A N 1
ATOM 699 C CA . SER A 1 94 ? 19.904 2.993 37.735 1.00 59.44 94 SER A CA 1
ATOM 700 C C . SER A 1 94 ? 19.821 3.024 39.262 1.00 59.44 94 SER A C 1
ATOM 702 O O . SER A 1 94 ? 18.708 3.027 39.793 1.00 59.44 94 SER A O 1
ATOM 704 N N . PRO A 1 95 ? 20.948 3.035 39.995 1.00 58.03 95 PRO A N 1
ATOM 705 C CA . PRO A 1 95 ? 20.930 3.454 41.387 1.00 58.03 95 PRO A CA 1
ATOM 706 C C . PRO A 1 95 ? 20.605 4.954 41.434 1.00 58.03 95 PRO A C 1
ATOM 708 O O . PRO A 1 95 ? 21.155 5.736 40.663 1.00 58.03 95 PRO A O 1
ATOM 711 N N . ILE A 1 96 ? 19.679 5.343 42.311 1.00 61.12 96 ILE A N 1
ATOM 712 C CA . ILE A 1 96 ? 19.315 6.741 42.569 1.00 61.12 96 ILE A CA 1
ATOM 713 C C . ILE A 1 96 ? 20.580 7.483 43.026 1.00 61.12 96 ILE A C 1
ATOM 715 O O . ILE A 1 96 ? 21.072 7.247 44.130 1.00 61.12 96 ILE A O 1
ATOM 719 N N . SER A 1 97 ? 21.134 8.354 42.183 1.00 64.69 97 SER A N 1
ATOM 720 C CA . SER A 1 97 ? 22.175 9.293 42.597 1.00 64.69 97 SER A CA 1
ATOM 721 C C . SER A 1 97 ? 21.540 10.347 43.504 1.00 64.69 97 SER A C 1
ATOM 723 O O . SER A 1 97 ? 20.623 11.050 43.081 1.00 64.69 97 SER A O 1
ATOM 725 N N . ARG A 1 98 ? 22.002 10.448 44.755 1.00 56.47 98 ARG A N 1
ATOM 726 C CA . ARG A 1 98 ? 21.602 11.523 45.672 1.00 56.47 98 ARG A CA 1
ATOM 727 C C . ARG A 1 98 ? 22.280 12.820 45.233 1.00 56.47 98 ARG A C 1
ATOM 729 O O . ARG A 1 98 ? 23.497 12.925 45.348 1.00 56.47 98 ARG A O 1
ATOM 736 N N . CYS A 1 99 ? 21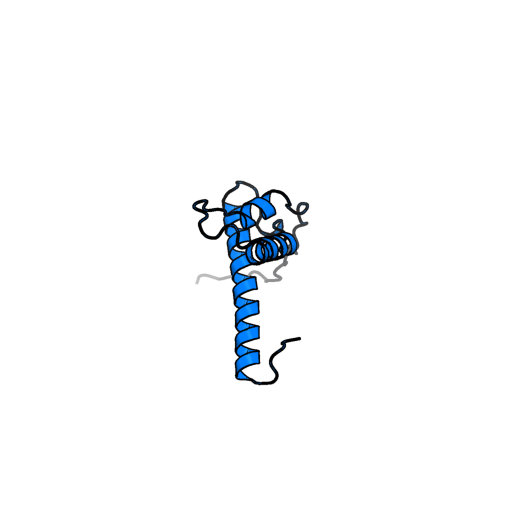.504 13.781 44.737 1.00 48.50 99 CYS A N 1
ATOM 737 C CA . CYS A 1 99 ? 21.939 15.173 44.696 1.00 48.50 99 CYS A CA 1
ATOM 738 C C . CYS A 1 99 ? 21.823 15.704 46.128 1.00 48.50 99 CYS A C 1
ATOM 740 O O . CYS A 1 99 ? 20.735 15.679 46.701 1.00 48.50 99 CYS A O 1
ATOM 742 N N . ASN A 1 100 ? 22.952 16.059 46.735 1.00 52.47 100 ASN A N 1
ATOM 743 C CA . ASN A 1 100 ? 22.980 16.782 47.996 1.00 52.47 100 ASN A CA 1
ATOM 744 C C . ASN A 1 100 ? 23.133 18.259 47.635 1.00 52.47 100 ASN A C 1
ATOM 746 O O . ASN A 1 100 ? 24.204 18.645 47.171 1.00 52.47 100 ASN A O 1
ATOM 750 N N . ASP A 1 101 ? 22.068 19.039 47.805 1.00 49.41 101 ASP A N 1
ATOM 751 C CA . ASP A 1 101 ? 22.155 20.497 47.758 1.00 49.41 101 ASP A CA 1
ATOM 752 C C . ASP A 1 101 ? 22.929 20.949 49.004 1.00 49.41 101 ASP A C 1
ATOM 754 O O . ASP A 1 101 ? 22.539 20.640 50.135 1.00 49.41 101 ASP A O 1
ATOM 758 N N . GLY A 1 102 ? 24.069 21.599 48.783 1.00 49.94 102 GLY A N 1
ATOM 759 C CA . GLY A 1 102 ? 24.910 22.230 49.797 1.00 49.94 102 GLY A CA 1
ATOM 760 C C . GLY A 1 102 ? 25.192 23.668 49.412 1.00 49.94 102 GLY A C 1
ATOM 761 O O . GLY A 1 102 ? 25.253 23.934 48.190 1.00 49.94 102 GLY A O 1
#

Radius of gyration: 21.41 Å; chains: 1; bounding box: 37×32×66 Å